Protein AF-A0A948MNP0-F1 (afdb_monomer_lite)

Foldseek 3Di:
DDDDDPPPPPPPVPPDDDDPVRVVVVVLVVLLCVLVVVVVVVVVVVVVQQVPFAQDPDPLLVVLQVVQDPDDGAGETEGCVDPAWAWADAPVTHIYGYPVCVVDSVCNNVRCNVNNVCNVVVVRVVVVVVSSVCSNPVVPPVD

pLDDT: mean 90.22, std 11.65, range [45.31, 97.75]

Secondary structure (DSSP, 8-state):
---------------PPPPHHHHHHHHHHHHHHHHHHHHHHHHHHHHHHHHHSEE---HHHHHHHHHH-SSSPPEEEE-TT-SS-EEESSTT-EEEE-HHHHH-GGGHHHHHHHHHHHHHHTHHHHHHHHHHHHHHSTT-TT-

Structure (mmCIF, N/CA/C/O backbone):
data_AF-A0A948MNP0-F1
#
_entry.id   AF-A0A948MNP0-F1
#
loop_
_atom_site.group_PDB
_atom_site.id
_atom_site.type_symbol
_atom_site.label_atom_id
_atom_site.label_alt_id
_atom_site.label_comp_id
_atom_site.label_asym_id
_atom_site.label_entity_id
_atom_site.label_seq_id
_atom_site.pdbx_PDB_ins_code
_atom_site.Cartn_x
_atom_site.Cartn_y
_atom_site.Cartn_z
_atom_site.occupancy
_atom_site.B_iso_or_equiv
_atom_site.auth_seq_id
_atom_site.auth_comp_id
_atom_site.auth_asym_id
_atom_site.auth_atom_id
_atom_site.pdbx_PDB_model_num
ATOM 1 N N . MET A 1 1 ? 14.302 -31.541 -77.047 1.00 45.31 1 MET A N 1
ATOM 2 C CA . MET A 1 1 ? 14.231 -31.834 -75.597 1.00 45.31 1 MET A CA 1
ATOM 3 C C . MET A 1 1 ? 15.260 -30.973 -74.860 1.00 45.31 1 MET A C 1
ATOM 5 O O . MET A 1 1 ? 16.434 -31.308 -74.869 1.00 45.31 1 MET A O 1
ATOM 9 N N . LYS A 1 2 ? 14.874 -29.812 -74.308 1.00 45.56 2 LYS A N 1
ATOM 10 C CA . LYS A 1 2 ? 15.758 -28.959 -73.484 1.00 45.56 2 LYS A CA 1
ATOM 11 C C . LYS A 1 2 ? 15.188 -28.920 -72.069 1.00 45.56 2 LYS A C 1
ATOM 13 O O . LYS A 1 2 ? 14.186 -28.257 -71.823 1.00 45.56 2 LYS A O 1
ATOM 18 N N . SER A 1 3 ? 15.815 -29.681 -71.176 1.00 52.56 3 SER A N 1
ATOM 19 C CA . SER A 1 3 ? 15.528 -29.692 -69.742 1.00 52.56 3 SER A CA 1
ATOM 20 C C . SER A 1 3 ? 15.837 -28.310 -69.158 1.00 52.56 3 SER A C 1
ATOM 22 O O . SER A 1 3 ? 16.996 -27.897 -69.098 1.00 52.56 3 SER A O 1
ATOM 24 N N . ARG A 1 4 ? 14.799 -27.553 -68.784 1.00 55.62 4 ARG A N 1
ATOM 25 C CA . ARG A 1 4 ? 14.946 -26.324 -67.997 1.00 55.62 4 ARG A CA 1
ATOM 26 C C . ARG A 1 4 ? 14.996 -26.717 -66.525 1.00 55.62 4 ARG A C 1
ATOM 28 O O . ARG A 1 4 ? 13.972 -26.985 -65.910 1.00 55.62 4 ARG A O 1
ATOM 35 N N . SER A 1 5 ? 16.209 -26.744 -65.984 1.00 57.94 5 SER A N 1
ATOM 36 C CA . SER A 1 5 ? 16.475 -26.842 -64.551 1.00 57.94 5 SER A CA 1
ATOM 37 C C . SER A 1 5 ? 15.844 -25.650 -63.820 1.00 57.94 5 SER A C 1
ATOM 39 O O . SER A 1 5 ? 16.327 -24.519 -63.894 1.00 57.94 5 SER A O 1
ATOM 41 N N . THR A 1 6 ? 14.732 -25.888 -63.128 1.00 58.62 6 THR A N 1
ATOM 42 C CA . THR A 1 6 ? 14.149 -24.943 -62.174 1.00 58.62 6 THR A CA 1
ATOM 43 C C . THR A 1 6 ? 14.975 -24.972 -60.894 1.00 58.62 6 THR A C 1
ATOM 45 O O . THR A 1 6 ? 14.763 -25.806 -60.013 1.00 58.62 6 THR A O 1
ATOM 48 N N . ARG A 1 7 ? 15.937 -24.054 -60.784 1.00 58.25 7 ARG A N 1
ATOM 49 C CA . ARG A 1 7 ? 16.698 -23.829 -59.552 1.00 58.25 7 ARG A CA 1
ATOM 50 C C . ARG A 1 7 ? 15.744 -23.261 -58.492 1.00 58.25 7 ARG A C 1
ATOM 52 O O . ARG A 1 7 ? 15.449 -22.067 -58.503 1.00 58.25 7 ARG A O 1
ATOM 59 N N . ARG A 1 8 ? 15.230 -24.110 -57.593 1.00 60.16 8 ARG A N 1
ATOM 60 C CA . ARG A 1 8 ? 14.528 -23.666 -56.376 1.00 60.16 8 ARG A CA 1
ATOM 61 C C . ARG A 1 8 ? 15.482 -22.755 -55.601 1.00 60.16 8 ARG A C 1
ATOM 63 O O . ARG A 1 8 ? 16.482 -23.225 -55.066 1.00 60.16 8 ARG A O 1
ATOM 70 N N . LYS A 1 9 ? 15.194 -21.452 -55.554 1.00 56.78 9 LYS A N 1
ATOM 71 C CA . LYS A 1 9 ? 15.818 -20.554 -54.580 1.00 56.78 9 LYS A CA 1
ATOM 72 C C . LYS A 1 9 ? 15.299 -20.985 -53.212 1.00 56.78 9 LYS A C 1
ATOM 74 O O . LYS A 1 9 ? 14.148 -20.719 -52.882 1.00 56.78 9 LYS A O 1
ATOM 79 N N . ALA A 1 10 ? 16.118 -21.706 -52.455 1.00 61.25 10 ALA A N 1
ATOM 80 C CA . ALA A 1 10 ? 15.884 -21.871 -51.033 1.00 61.25 10 ALA A CA 1
ATOM 81 C C . ALA A 1 10 ? 15.955 -20.470 -50.419 1.00 61.25 10 ALA A C 1
ATOM 83 O O . ALA A 1 10 ? 17.028 -19.873 -50.342 1.00 61.25 10 ALA A O 1
ATOM 84 N N . VAL A 1 11 ? 14.801 -19.906 -50.066 1.00 60.81 11 VAL A N 1
ATOM 85 C CA . VAL A 1 11 ? 14.750 -18.706 -49.235 1.00 60.81 11 VAL A CA 1
ATOM 86 C C . VAL A 1 11 ? 15.155 -19.176 -47.846 1.00 60.81 11 VAL A C 1
ATOM 88 O O . VAL A 1 11 ? 14.323 -19.614 -47.059 1.00 60.81 11 VAL A O 1
ATOM 91 N N . SER A 1 12 ? 16.460 -19.177 -47.580 1.00 59.56 12 SER A N 1
ATOM 92 C CA . SER A 1 12 ? 16.948 -19.236 -46.211 1.00 59.56 12 SER A CA 1
ATOM 93 C C . SER A 1 12 ? 16.533 -17.910 -45.587 1.00 59.56 12 SER A C 1
ATOM 95 O O . SER A 1 12 ? 17.171 -16.882 -45.815 1.00 59.56 12 SER A O 1
ATOM 97 N N . ALA A 1 13 ? 15.381 -17.901 -44.919 1.00 62.69 13 ALA A N 1
ATOM 98 C CA . ALA A 1 13 ? 14.941 -16.769 -44.126 1.00 62.69 13 ALA A CA 1
ATOM 99 C C . ALA A 1 13 ? 15.878 -16.685 -42.917 1.00 62.69 13 ALA A C 1
ATOM 101 O O . ALA A 1 13 ? 15.583 -17.202 -41.843 1.00 62.69 13 ALA A O 1
ATOM 102 N N . ALA A 1 14 ? 17.060 -16.104 -43.123 1.00 64.25 14 ALA A N 1
ATOM 103 C CA . ALA A 1 14 ? 17.945 -15.737 -42.037 1.00 64.25 14 ALA A CA 1
ATOM 104 C C . ALA A 1 14 ? 17.185 -14.710 -41.201 1.00 64.25 14 ALA A C 1
ATOM 106 O O . ALA A 1 14 ? 16.951 -13.593 -41.661 1.00 64.25 14 ALA A O 1
ATOM 107 N N . MET A 1 15 ? 16.728 -15.116 -40.015 1.00 74.75 15 MET A N 1
ATOM 108 C CA . MET A 1 15 ? 16.100 -14.201 -39.075 1.00 74.75 15 MET A CA 1
ATOM 109 C C . MET A 1 15 ? 17.142 -13.123 -38.760 1.00 74.75 15 MET A C 1
ATOM 111 O O . MET A 1 15 ? 18.209 -13.465 -38.238 1.00 74.75 15 MET A O 1
ATOM 115 N N . PRO A 1 16 ? 16.921 -11.859 -39.160 1.00 79.50 16 PRO A N 1
ATOM 116 C CA . PRO A 1 16 ? 17.919 -10.831 -38.943 1.00 79.50 16 PRO A CA 1
ATOM 117 C C . PRO A 1 16 ? 18.096 -10.679 -37.437 1.00 79.50 16 PRO A C 1
ATOM 119 O O . PRO A 1 16 ? 17.121 -10.543 -36.695 1.00 79.50 16 PRO A O 1
ATOM 122 N N . TRP A 1 17 ? 19.345 -10.752 -36.986 1.00 82.19 17 TRP A N 1
ATOM 123 C CA . TRP A 1 17 ? 19.673 -10.511 -35.590 1.00 82.19 17 TRP A CA 1
ATOM 124 C C . TRP A 1 17 ? 19.157 -9.122 -35.191 1.00 82.19 17 TRP A C 1
ATOM 126 O O . TRP A 1 17 ? 19.281 -8.180 -35.984 1.00 82.19 17 TRP A O 1
ATOM 136 N N . PRO A 1 18 ? 18.561 -8.973 -33.996 1.00 87.19 18 PRO A N 1
ATOM 137 C CA . PRO A 1 18 ? 18.077 -7.678 -33.545 1.00 87.19 18 PRO A CA 1
ATOM 138 C C . PRO A 1 18 ? 19.241 -6.687 -33.455 1.00 87.19 18 PRO A C 1
ATOM 140 O O . PRO A 1 18 ? 20.349 -7.036 -33.044 1.00 87.19 18 PRO A O 1
ATOM 143 N N . SER A 1 19 ? 18.985 -5.434 -33.831 1.00 94.25 19 SER A N 1
ATOM 144 C CA . SER A 1 19 ? 19.968 -4.362 -33.669 1.00 94.25 19 SER A CA 1
ATOM 145 C C . SER A 1 19 ? 20.302 -4.158 -32.181 1.00 94.25 19 SER A C 1
ATOM 147 O O . SER A 1 19 ? 19.470 -4.469 -31.323 1.00 94.25 19 SER A O 1
ATOM 149 N N . PRO A 1 20 ? 21.471 -3.585 -31.835 1.00 94.12 20 PRO A N 1
ATOM 150 C CA . PRO A 1 20 ? 21.806 -3.272 -30.443 1.00 94.12 20 PRO A CA 1
ATOM 151 C C . PRO A 1 20 ? 20.734 -2.431 -29.735 1.00 94.12 20 PRO A C 1
ATOM 153 O O . PRO A 1 20 ? 20.417 -2.683 -28.577 1.00 94.12 20 PRO A O 1
ATOM 156 N N . LEU A 1 21 ? 20.112 -1.489 -30.453 1.00 94.00 21 LEU A N 1
ATOM 157 C CA . LEU A 1 21 ? 18.974 -0.718 -29.949 1.00 94.00 21 LEU A CA 1
ATOM 158 C C . LEU A 1 21 ? 17.756 -1.611 -29.672 1.00 94.00 21 LEU A C 1
ATOM 160 O O . LEU A 1 21 ? 17.118 -1.469 -28.635 1.00 94.00 21 LEU A O 1
ATOM 164 N N . GLY A 1 22 ? 17.450 -2.551 -30.571 1.00 95.25 22 GLY A N 1
ATOM 165 C CA . GLY A 1 22 ? 16.370 -3.519 -30.376 1.00 95.25 22 GLY A CA 1
ATOM 166 C C . GLY A 1 22 ? 16.594 -4.410 -29.153 1.00 95.25 22 GLY A C 1
ATOM 167 O O . GLY A 1 22 ? 15.668 -4.620 -28.374 1.00 95.25 22 GLY A O 1
ATOM 168 N N . LEU A 1 23 ? 17.830 -4.870 -28.935 1.00 95.62 23 LEU A N 1
ATOM 169 C CA . LEU A 1 23 ? 18.207 -5.606 -27.724 1.00 95.62 23 LEU A CA 1
ATOM 170 C C . LEU A 1 23 ? 18.070 -4.744 -26.464 1.00 95.62 23 LEU A C 1
ATOM 172 O O . LEU A 1 23 ? 17.509 -5.210 -25.476 1.00 95.62 23 LEU A O 1
ATOM 176 N N . ALA A 1 24 ? 18.525 -3.489 -26.499 1.00 95.50 24 ALA A N 1
ATOM 177 C CA . ALA A 1 24 ? 18.402 -2.571 -25.368 1.00 95.50 24 ALA A CA 1
ATOM 178 C C . ALA A 1 24 ? 16.933 -2.314 -24.994 1.00 95.50 24 ALA A C 1
ATOM 180 O O . ALA A 1 24 ? 16.576 -2.395 -23.820 1.00 95.50 24 ALA A O 1
ATOM 181 N N . VAL A 1 25 ? 16.065 -2.082 -25.985 1.00 96.00 25 VAL A N 1
ATOM 182 C CA . VAL A 1 25 ? 14.617 -1.923 -25.775 1.00 96.00 25 VAL A CA 1
ATOM 183 C C . VAL A 1 25 ? 13.999 -3.203 -25.214 1.00 96.00 25 VAL A C 1
ATOM 185 O O . VAL A 1 25 ? 13.204 -3.128 -24.282 1.00 96.00 25 VAL A O 1
ATOM 188 N N . LEU A 1 26 ? 14.379 -4.378 -25.726 1.00 96.00 26 LEU A N 1
ATOM 189 C CA . LEU A 1 26 ? 13.886 -5.657 -25.213 1.00 96.00 26 LEU A CA 1
ATOM 190 C C . LEU A 1 26 ? 14.261 -5.854 -23.739 1.00 96.00 26 LEU A C 1
ATOM 192 O O . LEU A 1 26 ? 13.399 -6.179 -22.926 1.00 96.00 26 LEU A O 1
ATOM 196 N N . VAL A 1 27 ? 15.527 -5.627 -23.384 1.00 96.50 27 VAL A N 1
ATOM 197 C CA . VAL A 1 27 ? 16.008 -5.723 -21.998 1.00 96.50 27 VAL A CA 1
ATOM 198 C C . VAL A 1 27 ? 15.274 -4.725 -21.104 1.00 96.50 27 VAL A C 1
ATOM 200 O O . VAL A 1 27 ? 14.805 -5.099 -20.028 1.00 96.50 27 VAL A O 1
ATOM 203 N N . TRP A 1 28 ? 15.112 -3.481 -21.563 1.00 96.75 28 TRP A N 1
ATOM 204 C CA . TRP A 1 28 ? 14.371 -2.450 -20.840 1.00 96.75 28 TRP A CA 1
ATOM 205 C C . TRP A 1 28 ? 12.918 -2.868 -20.573 1.00 96.75 28 TRP A C 1
ATOM 207 O O . TRP A 1 28 ? 12.471 -2.793 -19.426 1.00 96.75 28 TRP A O 1
ATOM 217 N N . LEU A 1 29 ? 12.217 -3.380 -21.594 1.00 97.50 29 LEU A N 1
ATOM 218 C CA . LEU A 1 29 ? 10.838 -3.866 -21.489 1.00 97.50 29 LEU A CA 1
ATOM 219 C C . LEU A 1 29 ? 10.714 -5.043 -20.522 1.00 97.50 29 LEU A C 1
ATOM 221 O O . LEU A 1 29 ? 9.795 -5.064 -19.708 1.00 97.50 29 LEU A O 1
ATOM 225 N N . VAL A 1 30 ? 11.628 -6.014 -20.593 1.00 97.31 30 VAL A N 1
ATOM 226 C CA . VAL A 1 30 ? 11.621 -7.179 -19.698 1.00 97.31 30 VAL A CA 1
ATOM 227 C C . VAL A 1 30 ? 11.825 -6.744 -18.249 1.00 97.31 30 VAL A C 1
ATOM 229 O O . VAL A 1 30 ? 11.064 -7.166 -17.379 1.00 97.31 30 VAL A O 1
ATOM 232 N N . GLY A 1 31 ? 12.800 -5.875 -17.978 1.00 95.88 31 GLY A N 1
ATOM 233 C CA . GLY A 1 31 ? 13.032 -5.366 -16.626 1.00 95.88 31 GLY A CA 1
ATOM 234 C C . GLY A 1 31 ? 11.834 -4.582 -16.085 1.00 95.88 31 GLY A C 1
ATOM 235 O O . GLY A 1 31 ? 11.363 -4.866 -14.981 1.00 95.88 31 GLY A O 1
ATOM 236 N N . GLY A 1 32 ? 11.266 -3.682 -16.895 1.00 96.75 32 GLY A N 1
ATOM 237 C CA . GLY A 1 32 ? 10.050 -2.950 -16.539 1.00 96.75 32 GLY A CA 1
ATOM 238 C C . GLY A 1 32 ? 8.873 -3.885 -16.252 1.00 96.75 32 GLY A C 1
ATOM 239 O O . GLY A 1 32 ? 8.221 -3.755 -15.218 1.00 96.75 32 GLY A O 1
ATOM 240 N N . LEU A 1 33 ? 8.658 -4.899 -17.098 1.00 97.56 33 LEU A N 1
ATOM 241 C CA . LEU A 1 33 ? 7.608 -5.903 -16.916 1.00 97.56 33 LEU A CA 1
ATOM 242 C C . LEU A 1 33 ? 7.775 -6.686 -15.609 1.00 97.56 33 LEU A C 1
ATOM 244 O O . LEU A 1 33 ? 6.791 -6.914 -14.908 1.00 97.56 33 LEU A O 1
ATOM 248 N N . VAL A 1 34 ? 8.999 -7.077 -15.251 1.00 96.62 34 VAL A N 1
ATOM 249 C CA . VAL A 1 34 ? 9.270 -7.786 -13.991 1.00 96.62 34 VAL A CA 1
ATOM 250 C C . VAL A 1 34 ? 8.932 -6.904 -12.787 1.00 96.62 34 VAL A C 1
ATOM 252 O O . VAL A 1 34 ? 8.245 -7.357 -11.867 1.00 96.62 34 VAL A O 1
ATOM 255 N N . VAL A 1 35 ? 9.368 -5.642 -12.782 1.00 95.81 35 VAL A N 1
ATOM 256 C CA . VAL A 1 35 ? 9.111 -4.718 -11.664 1.00 95.81 35 VAL A CA 1
ATOM 257 C C . VAL A 1 35 ? 7.619 -4.394 -11.548 1.00 95.81 35 VAL A C 1
ATOM 259 O O . VAL A 1 35 ? 7.048 -4.517 -10.460 1.00 95.81 35 VAL A O 1
ATOM 262 N N . SER A 1 36 ? 6.960 -4.051 -12.657 1.00 96.44 36 SER A N 1
ATOM 263 C CA . SER A 1 36 ? 5.517 -3.797 -12.690 1.00 96.44 36 SER A CA 1
ATOM 264 C C . SER A 1 36 ? 4.709 -5.039 -12.312 1.00 96.44 36 SER A C 1
ATOM 266 O O . SER A 1 36 ? 3.764 -4.939 -11.534 1.00 96.44 36 SER A O 1
ATOM 268 N N . GLY A 1 37 ? 5.109 -6.223 -12.782 1.00 97.69 37 GLY A N 1
ATOM 269 C CA . GLY A 1 37 ? 4.477 -7.491 -12.423 1.00 97.69 37 GLY A CA 1
ATOM 270 C C . GLY A 1 37 ? 4.526 -7.754 -10.918 1.00 97.69 37 GLY A C 1
ATOM 271 O O . GLY A 1 37 ? 3.511 -8.103 -10.319 1.00 97.69 37 GLY A O 1
ATOM 272 N N . ARG A 1 38 ? 5.668 -7.497 -10.266 1.00 96.62 38 ARG A N 1
ATOM 273 C CA . ARG A 1 38 ? 5.787 -7.597 -8.799 1.00 96.62 38 ARG A CA 1
ATOM 274 C C . ARG A 1 38 ? 4.863 -6.624 -8.067 1.00 96.62 38 ARG A C 1
ATOM 276 O O . ARG A 1 38 ? 4.282 -7.006 -7.053 1.00 96.62 38 ARG A O 1
ATOM 283 N N . LEU A 1 39 ? 4.721 -5.392 -8.562 1.00 96.31 39 LEU A N 1
ATOM 284 C CA . LEU A 1 39 ? 3.792 -4.411 -7.992 1.00 96.31 39 LEU A CA 1
ATOM 285 C C . LEU A 1 39 ? 2.341 -4.899 -8.099 1.00 96.31 39 LEU A C 1
ATOM 287 O O . LEU A 1 39 ? 1.626 -4.899 -7.098 1.00 96.31 39 LEU A O 1
ATOM 291 N N . VAL A 1 40 ? 1.930 -5.368 -9.280 1.00 97.62 40 VAL A N 1
ATOM 292 C CA . VAL A 1 40 ? 0.581 -5.904 -9.515 1.00 97.62 40 VAL A CA 1
ATOM 293 C C . VAL A 1 40 ? 0.298 -7.090 -8.596 1.00 97.62 40 VAL A C 1
ATOM 295 O O . VAL A 1 40 ? -0.723 -7.096 -7.914 1.00 97.62 40 VAL A O 1
ATOM 298 N N . LEU A 1 41 ? 1.220 -8.051 -8.492 1.00 97.75 41 LEU A N 1
ATOM 299 C CA . LEU A 1 41 ? 1.077 -9.195 -7.584 1.00 97.75 41 LEU A CA 1
ATOM 300 C C . LEU A 1 41 ? 0.961 -8.765 -6.115 1.00 97.75 41 LEU A C 1
ATOM 302 O O . LEU A 1 41 ? 0.183 -9.355 -5.365 1.00 97.75 41 LEU A O 1
ATOM 306 N N . GLY A 1 42 ? 1.698 -7.730 -5.702 1.00 95.69 42 GLY A N 1
ATOM 307 C CA . GLY A 1 42 ? 1.587 -7.147 -4.365 1.00 95.69 42 GLY A CA 1
ATOM 308 C C . GLY A 1 42 ? 0.200 -6.560 -4.102 1.00 95.69 42 GLY A C 1
ATOM 309 O O . GLY A 1 42 ? -0.414 -6.870 -3.084 1.00 95.69 42 GLY A O 1
ATOM 310 N N . ILE A 1 43 ? -0.334 -5.786 -5.051 1.00 95.94 43 ILE A N 1
ATOM 311 C CA . ILE A 1 43 ? -1.681 -5.205 -4.956 1.00 95.94 43 ILE A CA 1
ATOM 312 C C . ILE A 1 43 ? -2.749 -6.305 -4.931 1.00 95.94 43 ILE A C 1
ATOM 314 O O . ILE A 1 43 ? -3.612 -6.287 -4.060 1.00 95.94 43 ILE A O 1
ATOM 318 N N . MET A 1 44 ? -2.661 -7.304 -5.814 1.00 96.94 44 MET A N 1
ATOM 319 C CA . MET A 1 44 ? -3.580 -8.452 -5.820 1.00 96.94 44 MET A CA 1
ATOM 320 C C . MET A 1 44 ? -3.515 -9.244 -4.511 1.00 96.94 44 MET A C 1
ATOM 322 O O . MET A 1 44 ? -4.524 -9.753 -4.032 1.00 96.94 44 MET A O 1
ATOM 326 N N . THR A 1 45 ? -2.330 -9.346 -3.908 1.00 95.44 45 THR A N 1
ATOM 327 C CA . THR A 1 45 ? -2.155 -10.013 -2.614 1.00 95.44 45 THR A CA 1
ATOM 328 C C . THR A 1 45 ? -2.832 -9.233 -1.491 1.00 95.44 45 THR A C 1
ATOM 330 O O . THR A 1 45 ? -3.533 -9.845 -0.687 1.00 95.44 45 THR A O 1
ATOM 333 N N . LEU A 1 46 ? -2.678 -7.904 -1.458 1.00 94.88 46 LEU A N 1
ATOM 334 C CA . LEU A 1 46 ? -3.366 -7.038 -0.495 1.00 94.88 46 LEU A CA 1
ATOM 335 C C . LEU A 1 46 ? -4.885 -7.096 -0.668 1.00 94.88 46 LEU A C 1
ATOM 337 O O . LEU A 1 46 ? -5.609 -7.226 0.320 1.00 94.88 46 LEU A O 1
ATOM 341 N N . ASP A 1 47 ? -5.369 -7.064 -1.908 1.00 95.06 47 ASP A N 1
ATOM 342 C CA . ASP A 1 47 ? -6.793 -7.182 -2.214 1.00 95.06 47 ASP A CA 1
ATOM 343 C C . ASP A 1 47 ? -7.358 -8.537 -1.765 1.00 95.06 47 ASP A C 1
ATOM 345 O O . ASP A 1 47 ? -8.373 -8.605 -1.066 1.00 95.06 47 ASP A O 1
ATOM 349 N N . ARG A 1 48 ? -6.633 -9.627 -2.039 1.00 95.44 48 ARG A N 1
ATOM 350 C CA . ARG A 1 48 ? -6.979 -10.962 -1.540 1.00 95.44 48 ARG A CA 1
ATOM 351 C C . ARG A 1 48 ? -7.013 -11.015 -0.013 1.00 95.44 48 ARG A C 1
ATOM 353 O O . ARG A 1 48 ? -7.965 -11.524 0.561 1.00 95.44 48 ARG A O 1
ATOM 360 N N . TRP A 1 49 ? -6.005 -10.481 0.674 1.00 94.94 49 TRP A N 1
ATOM 361 C CA . TRP A 1 49 ? -5.985 -10.476 2.143 1.00 94.94 49 TRP A CA 1
ATOM 362 C C . TRP A 1 49 ? -7.092 -9.614 2.747 1.00 94.94 49 TRP A C 1
ATOM 364 O O . TRP A 1 49 ? -7.577 -9.913 3.835 1.00 94.94 49 TRP A O 1
ATOM 374 N N . THR A 1 50 ? -7.503 -8.565 2.038 1.00 94.56 50 THR A N 1
ATOM 375 C CA . THR A 1 50 ? -8.610 -7.693 2.437 1.00 94.56 50 THR A CA 1
ATOM 376 C C . THR A 1 50 ? -9.963 -8.363 2.219 1.00 94.56 50 THR A C 1
ATOM 378 O O . THR A 1 50 ? -10.867 -8.202 3.037 1.00 94.56 50 THR A O 1
ATOM 381 N N . SER A 1 51 ? -10.128 -9.098 1.118 1.00 93.50 51 SER A N 1
ATOM 382 C CA . SER A 1 51 ? -11.372 -9.805 0.800 1.00 93.50 51 SER A CA 1
ATOM 383 C C . SER A 1 51 ? -11.570 -11.060 1.652 1.00 93.50 51 SER A C 1
ATOM 385 O O . SER A 1 51 ? -12.686 -11.295 2.103 1.00 93.50 51 SER A O 1
ATOM 387 N N . GLU A 1 52 ? -10.502 -11.809 1.936 1.00 94.19 52 GLU A N 1
ATOM 388 C CA . GLU A 1 52 ? -10.519 -12.975 2.834 1.00 94.19 52 GLU A CA 1
ATOM 389 C C . GLU A 1 52 ? -10.516 -12.594 4.326 1.00 94.19 52 GLU A C 1
ATOM 391 O O . GLU A 1 52 ? -10.837 -13.417 5.188 1.00 94.19 52 GLU A O 1
ATOM 396 N N . GLY A 1 53 ? -10.117 -11.363 4.650 1.00 92.00 53 GLY A N 1
ATOM 397 C CA . GLY A 1 53 ? -10.035 -10.883 6.022 1.00 92.00 53 GLY A CA 1
ATOM 398 C C . GLY A 1 53 ? -11.406 -10.646 6.663 1.00 92.00 53 GLY A C 1
ATOM 399 O O . GLY A 1 53 ? -12.415 -10.409 5.997 1.00 92.00 53 GLY A O 1
ATOM 400 N N . GLN A 1 54 ? -11.440 -10.683 7.993 1.00 93.69 54 GLN A N 1
ATOM 401 C CA . GLN A 1 54 ? -12.670 -10.543 8.772 1.00 93.69 54 GLN A CA 1
ATOM 402 C C . GLN A 1 54 ? -12.929 -9.082 9.127 1.00 93.69 54 GLN A C 1
ATOM 404 O O . GLN A 1 54 ? -12.015 -8.361 9.515 1.00 93.69 54 GLN A O 1
ATOM 409 N N . ALA A 1 55 ? -14.175 -8.621 9.029 1.00 94.38 55 ALA A N 1
ATOM 410 C CA . ALA A 1 55 ? -14.513 -7.274 9.477 1.00 94.38 55 ALA A CA 1
ATOM 411 C C . ALA A 1 55 ? -14.221 -7.123 10.980 1.00 94.38 55 ALA A C 1
ATOM 413 O O . ALA A 1 55 ? -14.585 -7.983 11.784 1.00 94.38 55 ALA A O 1
ATOM 414 N N . VAL A 1 56 ? -13.579 -6.022 11.374 1.00 94.31 56 VAL A N 1
ATOM 415 C CA . VAL A 1 56 ? -13.236 -5.792 12.784 1.00 94.31 56 VAL A CA 1
ATOM 416 C C . VAL A 1 56 ? -14.491 -5.402 13.560 1.00 94.31 56 VAL A C 1
ATOM 418 O O . VAL A 1 56 ? -15.048 -4.317 13.391 1.00 94.31 56 VAL A O 1
ATOM 421 N N . THR A 1 57 ? -14.942 -6.299 14.437 1.00 92.62 57 THR A N 1
ATOM 422 C CA . THR A 1 57 ? -16.148 -6.120 15.259 1.00 92.62 57 THR A CA 1
ATOM 423 C C . THR A 1 57 ? -15.854 -5.655 16.684 1.00 92.62 57 THR A C 1
ATOM 425 O O . THR A 1 57 ? -16.784 -5.375 17.436 1.00 92.62 57 THR A O 1
ATOM 428 N N . CYS A 1 58 ? -14.586 -5.529 17.081 1.00 93.75 58 CYS A N 1
ATOM 429 C CA . CYS A 1 58 ? -14.239 -5.081 18.426 1.00 93.75 58 CYS A CA 1
ATOM 430 C C . CYS A 1 58 ? -14.793 -3.659 18.693 1.00 93.75 58 CYS A C 1
ATOM 432 O O . CYS A 1 58 ? -14.486 -2.736 17.929 1.00 93.75 58 CYS A O 1
ATOM 434 N N . PRO A 1 59 ? -15.594 -3.443 19.759 1.00 94.38 59 PRO A N 1
ATOM 435 C CA . PRO A 1 59 ? -16.187 -2.137 20.052 1.00 94.38 59 PRO A CA 1
ATOM 436 C C . PRO A 1 59 ? -15.161 -1.022 20.252 1.00 94.38 59 PRO A C 1
ATOM 438 O O . PRO A 1 59 ? -15.381 0.081 19.768 1.00 94.38 59 PRO A O 1
ATOM 441 N N . ALA A 1 60 ? -14.031 -1.311 20.904 1.00 95.44 60 ALA A N 1
ATOM 442 C CA . ALA A 1 60 ? -12.980 -0.325 21.154 1.00 95.44 60 ALA A CA 1
ATOM 443 C C . ALA A 1 60 ? -12.386 0.232 19.849 1.00 95.44 60 ALA A C 1
ATOM 445 O O . ALA A 1 60 ? -12.265 1.444 19.697 1.00 95.44 60 ALA A O 1
ATOM 446 N N . TRP A 1 61 ? -12.101 -0.645 18.881 1.00 96.19 61 TRP A N 1
ATOM 447 C CA . TRP A 1 61 ? -11.578 -0.266 17.566 1.00 96.19 61 TRP A CA 1
ATOM 448 C C . TRP A 1 61 ? -12.594 0.520 16.741 1.00 96.19 61 TRP A C 1
ATOM 450 O O . TRP A 1 61 ? -12.248 1.527 16.130 1.00 96.19 61 TRP A O 1
ATOM 460 N N . ARG A 1 62 ? -13.866 0.107 16.759 1.00 95.19 62 ARG A N 1
ATOM 461 C CA . ARG A 1 62 ? -14.937 0.850 16.078 1.00 95.19 62 ARG A CA 1
ATOM 462 C C . ARG A 1 62 ? -15.152 2.226 16.706 1.00 95.19 62 ARG A C 1
ATOM 464 O O . ARG A 1 62 ? -15.207 3.210 15.986 1.00 95.19 62 ARG A O 1
ATOM 471 N N . ALA A 1 63 ? -15.191 2.316 18.033 1.00 95.12 63 ALA A N 1
ATOM 472 C CA . ALA A 1 63 ? -15.327 3.589 18.733 1.00 95.12 63 ALA A CA 1
ATOM 473 C C . ALA A 1 63 ? -14.134 4.524 18.476 1.00 95.12 63 ALA A C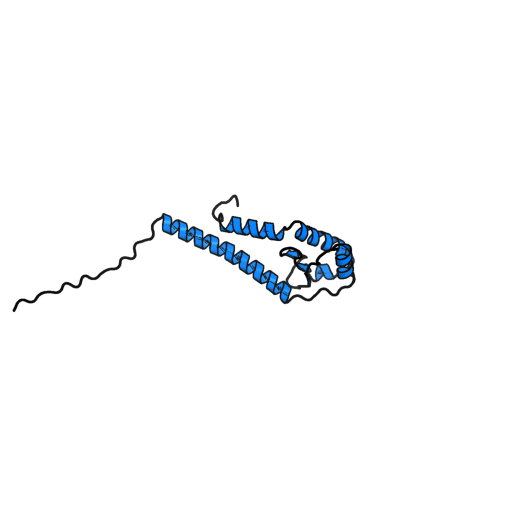 1
ATOM 475 O O . ALA A 1 63 ? -14.328 5.722 18.291 1.00 95.12 63 ALA A O 1
ATOM 476 N N . ALA A 1 64 ? -12.909 3.992 18.436 1.00 96.00 64 ALA A N 1
ATOM 477 C CA . ALA A 1 64 ? -11.723 4.768 18.087 1.00 96.00 64 ALA A CA 1
ATOM 478 C C . ALA A 1 64 ? -11.784 5.279 16.637 1.00 96.00 64 ALA A C 1
ATOM 480 O O . ALA A 1 64 ? -11.540 6.461 16.399 1.00 96.00 64 ALA A O 1
ATOM 481 N N . LEU A 1 65 ? -12.188 4.433 15.681 1.00 95.44 65 LEU A N 1
ATOM 482 C CA . LEU A 1 65 ? -12.389 4.852 14.292 1.00 95.44 65 LEU A CA 1
ATOM 483 C C . LEU A 1 65 ? -13.440 5.965 14.185 1.00 95.44 65 LEU A C 1
ATOM 485 O O . LEU A 1 65 ? -13.226 6.934 13.464 1.00 95.44 65 LEU A O 1
ATOM 489 N N . ASP A 1 66 ? -14.537 5.852 14.931 1.00 94.12 66 ASP A N 1
ATOM 490 C CA . ASP A 1 66 ? -15.626 6.831 14.944 1.00 94.12 66 ASP A CA 1
ATOM 491 C C . ASP A 1 66 ? -15.191 8.185 15.519 1.00 94.12 66 ASP A C 1
ATOM 493 O O . ASP A 1 66 ? -15.631 9.225 15.032 1.00 94.12 66 ASP A O 1
ATOM 497 N N . ARG A 1 67 ? -14.303 8.189 16.523 1.00 94.44 67 ARG A N 1
ATOM 498 C CA . ARG A 1 67 ? -13.720 9.423 17.077 1.00 94.44 67 ARG A CA 1
ATOM 499 C C . ARG A 1 67 ? -12.743 10.089 16.112 1.00 94.44 67 ARG A C 1
ATOM 501 O O . ARG A 1 67 ? -12.734 11.311 15.999 1.00 94.44 67 ARG A O 1
ATOM 508 N N . LEU A 1 68 ? -11.911 9.296 15.438 1.00 94.69 68 LEU A N 1
ATOM 509 C CA . LEU A 1 68 ? -10.825 9.798 14.593 1.00 94.69 68 LEU A CA 1
ATOM 510 C C . LEU A 1 68 ? -11.272 10.140 13.163 1.00 94.69 68 LEU A C 1
ATOM 512 O O . LEU A 1 68 ? -10.645 10.968 12.502 1.00 94.69 68 LEU A O 1
ATOM 516 N N . CYS A 1 69 ? -12.336 9.507 12.663 1.00 91.31 69 CYS A N 1
ATOM 517 C CA . CYS A 1 69 ? -12.810 9.659 11.292 1.00 91.31 69 CYS A CA 1
ATOM 518 C C . CYS A 1 69 ? -14.241 10.211 11.253 1.00 91.31 69 CYS A C 1
ATOM 520 O O . CYS A 1 69 ? -15.218 9.487 11.439 1.00 91.31 69 CYS A O 1
ATOM 522 N N . THR A 1 70 ? -14.367 11.499 10.933 1.00 81.31 70 THR A N 1
ATOM 523 C CA . THR A 1 70 ? -15.658 12.199 10.798 1.00 81.31 70 THR A CA 1
ATOM 524 C C . THR A 1 70 ? -16.254 12.137 9.385 1.00 81.31 70 THR A C 1
ATOM 526 O O . THR A 1 70 ? -17.373 12.593 9.165 1.00 81.31 70 THR A O 1
ATOM 529 N N . GLY A 1 71 ? -15.515 11.586 8.414 1.00 84.62 71 GLY A N 1
ATOM 530 C CA . GLY A 1 71 ? -15.896 11.517 7.000 1.00 84.62 71 GLY A CA 1
ATOM 531 C C . GLY A 1 71 ? -16.213 10.100 6.512 1.00 84.62 71 GLY A C 1
ATOM 532 O O . GLY A 1 71 ? -16.726 9.256 7.246 1.00 84.62 71 GLY A O 1
ATOM 533 N N . ARG A 1 72 ? -15.896 9.823 5.238 1.00 88.00 72 ARG A N 1
ATOM 534 C CA . ARG A 1 72 ? -16.000 8.465 4.681 1.00 88.00 72 ARG A CA 1
ATOM 535 C C . ARG A 1 72 ? -15.010 7.546 5.393 1.00 88.00 72 ARG A C 1
ATOM 537 O O . ARG A 1 72 ? -13.805 7.781 5.339 1.00 88.00 72 ARG A O 1
ATOM 544 N N . ARG A 1 73 ? -15.532 6.500 6.028 1.00 91.69 73 ARG A N 1
ATOM 545 C CA . ARG A 1 73 ? -14.740 5.572 6.837 1.00 91.69 73 ARG A CA 1
ATOM 546 C C . ARG A 1 73 ? -13.943 4.611 5.948 1.00 91.69 73 ARG A C 1
ATOM 548 O O . ARG A 1 73 ? -14.534 4.057 5.016 1.00 91.69 73 ARG A O 1
ATOM 555 N N . PRO A 1 74 ? -12.647 4.378 6.226 1.00 94.81 74 PRO A N 1
ATOM 556 C CA . PRO A 1 74 ? -11.925 3.272 5.613 1.00 94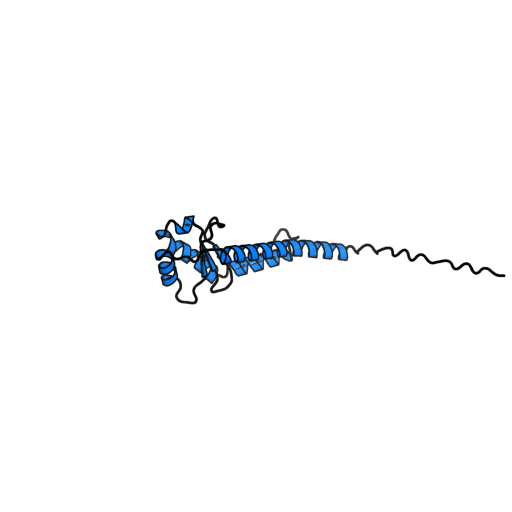.81 74 PRO A CA 1
ATOM 557 C C . PRO A 1 74 ? -12.571 1.939 5.976 1.00 94.81 74 PRO A C 1
ATOM 559 O O . PRO A 1 74 ? -13.169 1.780 7.046 1.00 94.81 74 PRO A O 1
ATOM 562 N N . ARG A 1 75 ? -12.384 0.944 5.111 1.00 95.50 75 ARG A N 1
ATOM 563 C CA . ARG A 1 75 ? -12.704 -0.441 5.459 1.00 95.50 75 ARG A CA 1
ATOM 564 C C . ARG A 1 75 ? -11.696 -0.925 6.505 1.00 95.50 75 ARG A C 1
ATOM 566 O O . ARG A 1 75 ? -10.498 -0.827 6.273 1.00 95.50 75 ARG A O 1
ATOM 573 N N . MET A 1 76 ? -12.167 -1.459 7.629 1.00 96.19 76 MET A N 1
ATOM 574 C CA . MET A 1 76 ? -11.305 -1.977 8.699 1.00 96.19 76 MET A CA 1
ATOM 575 C C . MET A 1 76 ? -11.415 -3.503 8.772 1.00 96.19 76 MET A C 1
ATOM 577 O O . MET A 1 76 ? -12.487 -4.043 9.064 1.00 96.19 76 MET A O 1
ATOM 581 N N . VAL A 1 77 ? -10.316 -4.195 8.470 1.00 96.81 77 VAL A N 1
ATOM 582 C CA . VAL A 1 77 ? -10.285 -5.652 8.277 1.00 96.81 77 VAL A CA 1
ATOM 583 C C . VAL A 1 77 ? -9.175 -6.285 9.113 1.00 96.81 77 VAL A C 1
ATOM 585 O O . VAL A 1 77 ? -8.052 -5.806 9.124 1.00 96.81 77 VAL A O 1
ATOM 588 N N . ALA A 1 78 ? -9.472 -7.387 9.788 1.00 95.19 78 ALA A N 1
ATOM 589 C CA . ALA A 1 78 ? -8.505 -8.232 10.468 1.00 95.19 78 ALA A CA 1
ATOM 590 C C . ALA A 1 78 ? -7.967 -9.297 9.507 1.00 95.19 78 ALA A C 1
ATOM 592 O O . ALA A 1 78 ? -8.750 -10.014 8.876 1.00 95.19 78 ALA A O 1
ATOM 593 N N . SER A 1 79 ? -6.648 -9.455 9.428 1.00 94.38 79 SER A N 1
ATOM 594 C CA . SER A 1 79 ? -6.024 -10.535 8.661 1.00 94.38 79 SER A CA 1
ATOM 595 C C . SER A 1 79 ? -4.839 -11.132 9.408 1.00 94.38 79 SER A C 1
ATOM 597 O O . SER A 1 79 ? -3.877 -10.441 9.726 1.00 94.38 79 SER A O 1
ATOM 599 N N . ALA A 1 80 ? -4.873 -12.449 9.627 1.00 91.06 80 ALA A N 1
ATOM 600 C CA . ALA A 1 80 ? -3.783 -13.196 10.263 1.00 91.06 80 ALA A CA 1
ATOM 601 C C . ALA A 1 80 ? -2.540 -13.360 9.368 1.00 91.06 80 ALA A C 1
ATOM 603 O O . ALA A 1 80 ? -1.534 -13.906 9.807 1.00 91.06 80 ALA A O 1
ATOM 604 N N . ARG A 1 81 ? -2.605 -12.915 8.106 1.00 89.81 81 ARG A N 1
ATOM 605 C CA . ARG A 1 81 ? -1.482 -12.987 7.159 1.00 89.81 81 ARG A CA 1
ATOM 606 C C . ARG A 1 81 ? -0.515 -11.801 7.278 1.00 89.81 81 ARG A C 1
ATOM 608 O O . ARG A 1 81 ? 0.492 -11.780 6.576 1.00 89.81 81 ARG A O 1
ATOM 615 N N . LEU A 1 82 ? -0.823 -10.827 8.137 1.00 86.69 82 LEU A N 1
ATOM 616 C CA . LEU A 1 82 ? -0.004 -9.646 8.399 1.00 86.69 82 LEU A CA 1
ATOM 617 C C . LEU A 1 82 ? 0.758 -9.773 9.717 1.00 86.69 82 LEU A C 1
ATOM 619 O O . LEU A 1 82 ? 0.279 -10.381 10.669 1.00 86.69 82 LEU A O 1
ATOM 623 N N . THR A 1 83 ? 1.928 -9.143 9.768 1.00 86.31 83 THR A N 1
ATOM 624 C CA . THR A 1 83 ? 2.779 -9.043 10.964 1.00 86.31 83 THR A CA 1
ATOM 625 C C . THR A 1 83 ? 2.667 -7.687 11.668 1.00 86.31 83 THR A C 1
ATOM 627 O O . THR A 1 83 ? 3.398 -7.438 12.619 1.00 86.31 83 THR A O 1
ATOM 630 N N . GLY A 1 84 ? 1.800 -6.797 11.182 1.00 90.62 84 GLY A N 1
ATOM 631 C CA . GLY A 1 84 ? 1.575 -5.462 11.731 1.00 90.62 84 GLY A CA 1
ATOM 632 C C . GLY A 1 84 ? 0.404 -4.751 11.042 1.00 90.62 84 GLY A C 1
ATOM 633 O O . GLY A 1 84 ? -0.075 -5.238 10.007 1.00 90.62 84 GLY A O 1
ATOM 634 N N . PRO A 1 85 ? -0.050 -3.610 11.591 1.00 93.25 85 PRO A N 1
ATOM 635 C CA . PRO A 1 85 ? -1.088 -2.797 10.978 1.00 93.25 85 PRO A CA 1
ATOM 636 C C . PRO A 1 85 ? -0.581 -2.200 9.661 1.00 93.25 85 PRO A C 1
ATOM 638 O O . PRO A 1 85 ? 0.607 -1.920 9.499 1.00 93.25 85 PRO A O 1
ATOM 641 N N . LEU A 1 86 ? -1.483 -2.075 8.689 1.00 95.00 86 LEU A N 1
ATOM 642 C CA . LEU A 1 86 ? -1.160 -1.537 7.373 1.00 95.00 86 LEU A CA 1
ATOM 643 C C . LEU A 1 86 ? -2.378 -0.874 6.744 1.00 95.00 86 LEU A C 1
ATOM 645 O O . LEU A 1 86 ? -3.456 -1.463 6.661 1.00 95.00 86 LEU A O 1
ATOM 649 N N . SER A 1 87 ? -2.177 0.314 6.195 1.00 95.81 87 SER A N 1
ATOM 650 C CA . SER A 1 87 ? -3.161 1.029 5.393 1.00 95.81 87 SER A CA 1
ATOM 651 C C . SER A 1 87 ? -2.798 1.045 3.909 1.00 95.81 87 SER A C 1
ATOM 653 O O . SER A 1 87 ? -1.639 1.204 3.521 1.00 95.81 87 SER A O 1
ATOM 655 N N . TRP A 1 88 ? -3.796 0.860 3.043 1.00 96.56 88 TRP A N 1
ATOM 656 C CA . TRP A 1 88 ? -3.590 0.873 1.594 1.00 96.56 88 TRP A CA 1
ATOM 657 C C . TRP A 1 88 ? -4.818 1.343 0.809 1.00 96.56 88 TRP A C 1
ATOM 659 O O . TRP A 1 88 ? -5.944 1.387 1.312 1.00 96.56 88 TRP A O 1
ATOM 669 N N . GLY A 1 89 ? -4.577 1.678 -0.459 1.00 94.38 89 GLY A N 1
ATOM 670 C CA . GLY A 1 89 ? -5.578 2.195 -1.386 1.00 94.38 89 GLY A CA 1
ATOM 671 C C . GLY A 1 89 ? -5.709 3.719 -1.348 1.00 94.38 89 GLY A C 1
ATOM 672 O O . GLY A 1 89 ? -4.951 4.426 -0.686 1.00 94.38 89 GLY A O 1
ATOM 673 N N . VAL A 1 90 ? -6.684 4.226 -2.101 1.00 91.75 90 VAL A N 1
ATOM 674 C CA . VAL A 1 90 ? -7.043 5.652 -2.147 1.00 91.75 90 VAL A CA 1
ATOM 675 C C . VAL A 1 90 ? -8.250 5.927 -1.257 1.00 91.75 90 VAL A C 1
ATOM 677 O O . VAL A 1 90 ? -9.050 5.023 -1.021 1.00 91.75 90 VAL A O 1
ATOM 680 N N . LEU A 1 91 ? -8.392 7.168 -0.776 1.00 89.00 91 LEU A N 1
ATOM 681 C CA . LEU A 1 91 ? -9.460 7.568 0.149 1.00 89.00 91 LEU A CA 1
ATOM 682 C C . LEU A 1 91 ? -10.849 7.065 -0.311 1.00 89.00 91 LEU A C 1
ATOM 684 O O . LEU A 1 91 ? -11.234 7.298 -1.459 1.00 89.00 91 LEU A O 1
ATOM 688 N N . PRO A 1 92 ? -11.623 6.404 0.572 1.00 90.44 92 PRO A N 1
ATOM 689 C CA . PRO A 1 92 ? -11.394 6.274 2.015 1.00 90.44 92 PRO A CA 1
ATOM 690 C C . PRO A 1 92 ? -10.381 5.192 2.422 1.00 90.44 92 PRO A C 1
ATOM 692 O O . PRO A 1 92 ? -9.965 5.193 3.570 1.00 90.44 92 PRO A O 1
ATOM 695 N N . GLY A 1 93 ? -9.939 4.330 1.506 1.00 94.75 93 GLY A N 1
ATOM 696 C CA . GLY A 1 93 ? -8.893 3.331 1.734 1.00 94.75 93 GLY A CA 1
ATOM 697 C C . GLY A 1 93 ? -9.324 2.135 2.583 1.00 94.75 93 GLY A C 1
ATOM 698 O O . GLY A 1 93 ? -10.496 1.957 2.927 1.00 94.75 93 GLY A O 1
ATOM 699 N N . THR A 1 94 ? -8.344 1.297 2.912 1.00 97.00 94 THR A N 1
ATOM 700 C CA . THR A 1 94 ? -8.498 0.129 3.783 1.00 97.00 94 THR A CA 1
ATOM 701 C C . THR A 1 94 ? -7.414 0.145 4.851 1.00 97.00 94 THR A C 1
ATOM 703 O O . THR A 1 94 ? -6.248 0.358 4.536 1.00 97.00 94 THR A O 1
ATOM 706 N N . VAL A 1 95 ? -7.797 -0.124 6.098 1.00 97.06 95 VAL A N 1
ATOM 707 C CA . VAL A 1 95 ? -6.893 -0.412 7.214 1.00 97.06 95 VAL A CA 1
ATOM 708 C C . VAL A 1 95 ? -6.985 -1.904 7.512 1.00 97.06 95 VAL A C 1
ATOM 710 O O . VAL A 1 95 ? -8.049 -2.402 7.893 1.00 97.06 95 VAL A O 1
ATOM 713 N N . LEU A 1 96 ? -5.882 -2.622 7.326 1.00 96.62 96 LEU A N 1
ATOM 714 C CA . LEU A 1 96 ? -5.740 -3.985 7.803 1.00 96.62 96 LEU A CA 1
ATOM 715 C C . LEU A 1 96 ? -5.047 -4.003 9.157 1.00 96.62 96 LEU A C 1
ATOM 717 O O . LEU A 1 96 ? -4.064 -3.301 9.380 1.00 96.62 96 LEU A O 1
ATOM 721 N N . LEU A 1 97 ? -5.559 -4.850 10.036 1.00 96.38 97 LEU A N 1
ATOM 722 C CA . LEU A 1 97 ? -5.034 -5.070 11.370 1.00 96.38 97 LEU A CA 1
ATOM 723 C C . LEU A 1 97 ? -4.617 -6.528 11.508 1.00 96.38 97 LEU A C 1
ATOM 725 O O . LEU A 1 97 ? -5.337 -7.445 11.099 1.00 96.38 97 LEU A O 1
ATOM 729 N N . ASP A 1 98 ? -3.451 -6.739 12.098 1.00 94.50 98 ASP A N 1
ATOM 730 C CA . ASP A 1 98 ? -2.992 -8.059 12.487 1.00 94.50 98 ASP A CA 1
ATOM 731 C C . ASP A 1 98 ? -3.610 -8.479 13.842 1.00 94.50 98 ASP A C 1
ATOM 733 O O . ASP A 1 98 ? -4.071 -7.634 14.623 1.00 94.50 98 ASP A O 1
ATOM 737 N N . PRO A 1 99 ? -3.632 -9.785 14.159 1.00 92.06 99 PRO A N 1
ATOM 738 C CA . PRO A 1 99 ? -4.190 -10.275 15.416 1.00 92.06 99 PRO A CA 1
ATOM 739 C C . PRO A 1 99 ? -3.487 -9.743 16.671 1.00 92.06 99 PRO A C 1
ATOM 741 O O . PRO A 1 99 ? -4.145 -9.599 17.702 1.00 92.06 99 PRO A O 1
ATOM 744 N N . ALA A 1 100 ? -2.183 -9.447 16.610 1.00 91.19 100 ALA A N 1
ATOM 745 C CA . ALA A 1 100 ? -1.444 -8.959 17.770 1.00 91.19 100 ALA A CA 1
ATOM 746 C C . ALA A 1 100 ? -1.864 -7.526 18.112 1.00 91.19 100 ALA A C 1
ATOM 748 O O . ALA A 1 100 ? -2.169 -7.255 19.273 1.00 91.19 100 ALA A O 1
ATOM 749 N N . SER A 1 101 ? -2.017 -6.650 17.115 1.00 91.50 101 SER A N 1
ATOM 750 C CA . SER A 1 101 ? -2.591 -5.313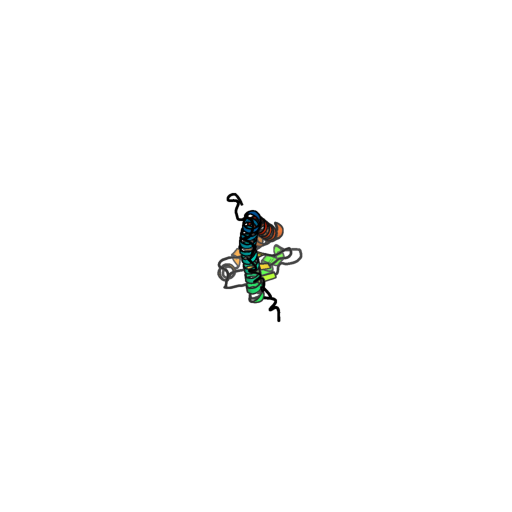 17.327 1.00 91.50 101 SER A CA 1
ATOM 751 C C . SER A 1 101 ? -3.992 -5.397 17.936 1.00 91.50 101 SER A C 1
ATOM 753 O O . SER A 1 101 ? -4.291 -4.735 18.928 1.00 91.50 101 SER A O 1
ATOM 755 N N . LEU A 1 102 ? -4.852 -6.270 17.400 1.00 92.00 102 LEU A N 1
ATOM 756 C CA . LEU A 1 102 ? -6.222 -6.434 17.900 1.00 92.00 102 LEU A CA 1
ATOM 757 C C . LEU A 1 102 ? -6.301 -6.953 19.345 1.00 92.00 102 LEU A C 1
ATOM 759 O O . LEU A 1 102 ? -7.315 -6.716 20.007 1.00 92.00 102 LEU A O 1
ATOM 763 N N . SER A 1 103 ? -5.259 -7.634 19.830 1.00 92.31 103 SER A N 1
ATOM 764 C CA . SER A 1 103 ? -5.208 -8.207 21.180 1.00 92.31 103 SER A CA 1
ATOM 765 C C . SER A 1 103 ? -5.069 -7.169 22.302 1.00 92.31 103 SER A C 1
ATOM 767 O O . SER A 1 103 ? -5.479 -7.459 23.426 1.00 92.31 103 SER A O 1
ATOM 769 N N . ASP A 1 104 ? -4.587 -5.951 22.009 1.00 93.06 104 ASP A N 1
ATOM 770 C CA . ASP A 1 104 ? -4.555 -4.838 22.969 1.00 93.06 104 ASP A CA 1
ATOM 771 C C . ASP A 1 104 ? -5.427 -3.654 22.506 1.00 93.06 104 ASP A C 1
ATOM 773 O O . ASP A 1 104 ? -4.935 -2.699 21.891 1.00 93.06 104 ASP A O 1
ATOM 777 N N . PRO A 1 105 ? -6.729 -3.655 22.850 1.00 91.25 105 PRO A N 1
ATOM 778 C CA . PRO A 1 105 ? -7.662 -2.593 22.481 1.00 91.25 105 PRO A CA 1
ATOM 779 C C . PRO A 1 105 ? -7.285 -1.188 22.965 1.00 91.25 105 PRO A C 1
ATOM 781 O O . PRO A 1 105 ? -7.804 -0.211 22.429 1.00 91.25 105 PRO A O 1
ATOM 784 N N . ARG A 1 106 ? -6.403 -1.053 23.966 1.00 93.75 106 ARG A N 1
ATOM 785 C CA . ARG A 1 106 ? -5.965 0.258 24.481 1.00 93.75 106 ARG A CA 1
ATOM 786 C C . ARG A 1 106 ? -5.109 1.008 23.463 1.00 93.75 106 ARG A C 1
ATOM 788 O O . ARG A 1 106 ? -5.053 2.232 23.493 1.00 93.75 106 ARG A O 1
ATOM 795 N N . THR A 1 107 ? -4.474 0.278 22.548 1.00 94.81 107 THR A N 1
ATOM 796 C CA . THR A 1 107 ? -3.626 0.844 21.490 1.00 94.81 107 THR A CA 1
ATOM 797 C C . THR A 1 107 ? -4.416 1.307 20.267 1.00 94.81 107 THR A C 1
ATOM 799 O O . THR A 1 107 ? -3.855 1.986 19.408 1.00 94.81 107 THR A O 1
ATOM 802 N N . ALA A 1 108 ? -5.717 0.991 20.195 1.00 95.81 108 ALA A N 1
ATOM 803 C CA . ALA A 1 108 ? -6.539 1.203 19.006 1.00 95.81 108 ALA A CA 1
ATOM 804 C C . ALA A 1 108 ? -6.518 2.653 18.509 1.00 95.81 108 ALA A C 1
ATOM 806 O O . ALA A 1 108 ? -6.434 2.891 17.309 1.00 95.81 108 ALA A O 1
ATOM 807 N N . GLU A 1 109 ? -6.568 3.625 19.420 1.00 96.00 109 GLU A N 1
ATOM 808 C CA . GLU A 1 109 ? -6.579 5.043 19.056 1.00 96.00 109 GLU A CA 1
ATOM 809 C C . GLU A 1 109 ? -5.245 5.489 18.452 1.00 96.00 109 GLU A C 1
ATOM 811 O O . GLU A 1 109 ? -5.229 6.106 17.390 1.00 96.00 109 GLU A O 1
ATOM 816 N N . THR A 1 110 ? -4.125 5.100 19.062 1.00 96.38 110 THR A N 1
ATOM 817 C CA . THR A 1 110 ? -2.782 5.412 18.556 1.00 96.38 110 THR A CA 1
ATOM 818 C C . THR A 1 110 ? -2.519 4.741 17.208 1.00 96.38 110 THR A C 1
ATOM 820 O O . THR A 1 110 ? -2.047 5.397 16.280 1.00 96.38 110 THR A O 1
ATOM 823 N N . VAL A 1 111 ? -2.858 3.453 17.077 1.00 96.31 111 VAL A N 1
ATOM 824 C CA . VAL A 1 111 ? -2.664 2.689 15.834 1.00 96.31 111 VAL A CA 1
ATOM 825 C C . VAL A 1 111 ? -3.537 3.254 14.716 1.00 96.31 111 VAL A C 1
ATOM 827 O O . VAL A 1 111 ? -3.036 3.545 13.633 1.00 96.31 111 VAL A O 1
ATOM 830 N N . LEU A 1 112 ? -4.830 3.484 14.967 1.00 96.81 112 LEU A N 1
ATOM 831 C CA . LEU A 1 112 ? -5.709 4.057 13.949 1.00 96.81 112 LEU A CA 1
ATOM 832 C C . LEU A 1 112 ? -5.311 5.483 13.582 1.00 96.81 112 LEU A C 1
ATOM 834 O O . LEU A 1 112 ? -5.364 5.820 12.406 1.00 96.81 112 LEU A O 1
ATOM 838 N N . ALA A 1 113 ? -4.890 6.320 14.532 1.00 96.44 113 ALA A N 1
ATOM 839 C CA . ALA A 1 113 ? -4.422 7.667 14.215 1.00 96.44 113 ALA A CA 1
ATOM 840 C C . ALA A 1 113 ? -3.218 7.632 13.258 1.00 96.44 113 ALA A C 1
ATOM 842 O O . ALA A 1 113 ? -3.173 8.410 12.303 1.00 96.44 113 ALA A O 1
ATOM 843 N N . HIS A 1 114 ? -2.288 6.698 13.472 1.00 96.25 114 HIS A N 1
ATOM 844 C CA . HIS A 1 114 ? -1.142 6.474 12.593 1.00 96.25 114 HIS A CA 1
ATOM 845 C C . HIS A 1 114 ? -1.569 6.018 11.188 1.00 96.25 114 HIS A C 1
ATOM 847 O O . HIS A 1 114 ? -1.237 6.667 10.195 1.00 96.25 114 HIS A O 1
ATOM 853 N N . GLU A 1 115 ? -2.388 4.968 11.090 1.00 96.19 115 GLU A N 1
ATOM 854 C CA . GLU A 1 115 ? -2.837 4.427 9.799 1.00 96.19 115 GLU A CA 1
ATOM 855 C C . GLU A 1 115 ? -3.737 5.399 9.019 1.00 96.19 115 GLU A C 1
ATOM 857 O O . GLU A 1 115 ? -3.629 5.546 7.801 1.00 96.19 115 GLU A O 1
ATOM 862 N N . LEU A 1 116 ? -4.608 6.134 9.711 1.00 95.69 116 LEU A N 1
ATOM 863 C CA . LEU A 1 116 ? -5.426 7.176 9.093 1.00 95.69 116 LEU A CA 1
ATOM 864 C C . LEU A 1 116 ? -4.574 8.342 8.582 1.00 95.69 116 LEU A C 1
ATOM 866 O O . LEU A 1 116 ? -4.903 8.927 7.547 1.00 95.69 116 LEU A O 1
ATOM 870 N N . ALA A 1 117 ? -3.474 8.676 9.264 1.00 95.06 117 ALA A N 1
ATOM 871 C CA . ALA A 1 117 ? -2.540 9.687 8.785 1.00 95.06 117 ALA A CA 1
ATOM 872 C C . ALA A 1 117 ? -1.854 9.249 7.480 1.00 95.06 117 ALA A C 1
ATOM 874 O O . ALA A 1 117 ? -1.731 10.071 6.569 1.00 95.06 117 ALA A O 1
ATOM 875 N N . HIS A 1 118 ? -1.487 7.970 7.348 1.00 95.38 118 HIS A N 1
ATOM 876 C CA . HIS A 1 118 ? -0.959 7.404 6.101 1.00 95.38 118 HIS A CA 1
ATOM 877 C C . HIS A 1 118 ? -1.969 7.483 4.950 1.00 95.38 118 HIS A C 1
ATOM 879 O O . HIS A 1 118 ? -1.626 7.945 3.857 1.00 95.38 118 HIS A O 1
ATOM 885 N N . LEU A 1 119 ? -3.236 7.126 5.201 1.00 94.75 119 LEU A N 1
ATOM 886 C CA . LEU A 1 119 ? -4.310 7.262 4.208 1.00 94.75 119 LEU A CA 1
ATOM 887 C C . LEU A 1 119 ? -4.528 8.718 3.790 1.00 94.75 119 LEU A C 1
ATOM 889 O O . LEU A 1 119 ? -4.643 9.009 2.600 1.00 94.75 119 LEU A O 1
ATOM 893 N N . LYS A 1 120 ? -4.559 9.644 4.755 1.00 93.25 120 LYS A N 1
ATOM 894 C CA . LYS A 1 120 ? -4.764 11.074 4.491 1.00 93.25 120 LYS A CA 1
ATOM 895 C C . LYS A 1 120 ? -3.598 11.692 3.718 1.00 93.25 120 LYS A C 1
ATOM 897 O O . LYS A 1 120 ? -3.833 12.544 2.866 1.00 93.25 120 LYS A O 1
ATOM 902 N N . ARG A 1 121 ? -2.358 11.278 4.004 1.00 94.00 121 ARG A N 1
ATOM 903 C CA . ARG A 1 121 ? -1.161 11.717 3.267 1.00 94.00 121 ARG A CA 1
ATOM 904 C C . ARG A 1 121 ? -1.031 11.069 1.888 1.00 94.00 121 ARG A C 1
ATOM 906 O O . ARG A 1 121 ? -0.280 11.578 1.063 1.00 94.00 121 ARG A O 1
ATOM 913 N N . GLY A 1 122 ? -1.781 10.000 1.615 1.00 94.62 122 GLY A N 1
ATOM 914 C CA . GLY A 1 122 ? -1.715 9.290 0.341 1.00 94.62 122 GLY A CA 1
ATOM 915 C C . GLY A 1 122 ? -0.421 8.494 0.179 1.00 94.62 122 GLY A C 1
ATOM 916 O O . GLY A 1 122 ? 0.049 8.315 -0.944 1.00 94.62 122 GLY A O 1
ATOM 917 N N . ASP A 1 123 ? 0.154 8.001 1.279 1.00 96.06 123 ASP A N 1
ATOM 918 C CA . ASP A 1 123 ? 1.445 7.301 1.273 1.00 96.06 123 ASP A CA 1
ATOM 919 C C . ASP A 1 123 ? 1.436 6.082 0.346 1.00 96.06 123 ASP A C 1
ATOM 921 O O . ASP A 1 123 ? 2.411 5.821 -0.357 1.00 96.06 123 ASP A O 1
ATOM 925 N N . TRP A 1 124 ? 0.303 5.378 0.268 1.00 95.69 124 TRP A N 1
ATOM 926 C CA . TRP A 1 124 ? 0.135 4.268 -0.665 1.00 95.69 124 TRP A CA 1
ATOM 927 C C . TRP A 1 124 ? 0.237 4.709 -2.131 1.00 95.69 124 TRP A C 1
ATOM 929 O O . TRP A 1 124 ? 0.882 4.031 -2.930 1.00 95.69 124 TRP A O 1
ATOM 939 N N . LEU A 1 125 ? -0.348 5.857 -2.492 1.00 95.62 125 LEU A N 1
ATOM 940 C CA . LEU A 1 125 ? -0.238 6.396 -3.848 1.00 95.62 125 LEU A CA 1
ATOM 941 C C . LEU A 1 125 ? 1.215 6.758 -4.161 1.00 95.62 125 LEU A C 1
ATOM 943 O O . LEU A 1 125 ? 1.709 6.408 -5.230 1.00 95.62 125 LEU A O 1
ATOM 947 N N . PHE A 1 126 ? 1.910 7.404 -3.223 1.00 96.06 126 PHE A N 1
ATOM 948 C CA . PHE A 1 126 ? 3.325 7.719 -3.394 1.00 96.06 126 PHE A CA 1
ATOM 949 C C . PHE A 1 126 ? 4.163 6.449 -3.568 1.00 96.06 126 PHE A C 1
ATOM 951 O O . PHE A 1 126 ? 4.951 6.372 -4.503 1.00 96.06 1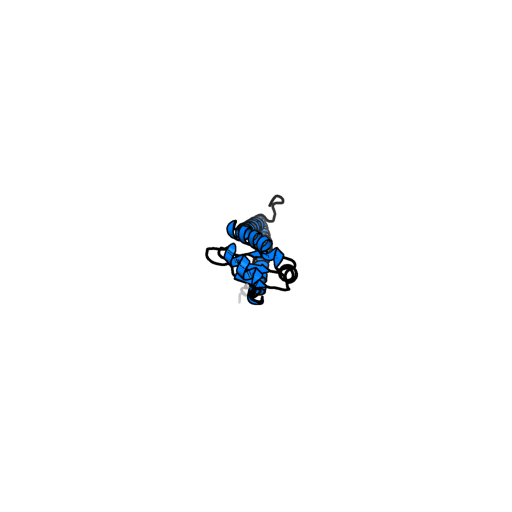26 PHE A O 1
ATOM 958 N N . LEU A 1 127 ? 3.919 5.410 -2.763 1.00 95.50 127 LEU A N 1
ATOM 959 C CA . LEU A 1 127 ? 4.571 4.108 -2.909 1.00 95.50 127 LEU A CA 1
ATOM 960 C C . LEU A 1 127 ? 4.342 3.517 -4.305 1.00 95.50 127 LEU A C 1
ATOM 962 O O . LEU A 1 127 ? 5.299 3.072 -4.940 1.00 95.50 127 LEU A O 1
ATOM 966 N N . VAL A 1 128 ? 3.103 3.522 -4.806 1.00 96.12 128 VAL A N 1
ATOM 967 C CA . VAL A 1 128 ? 2.782 3.038 -6.159 1.00 96.12 128 VAL A CA 1
ATOM 968 C C . VAL A 1 128 ? 3.536 3.847 -7.214 1.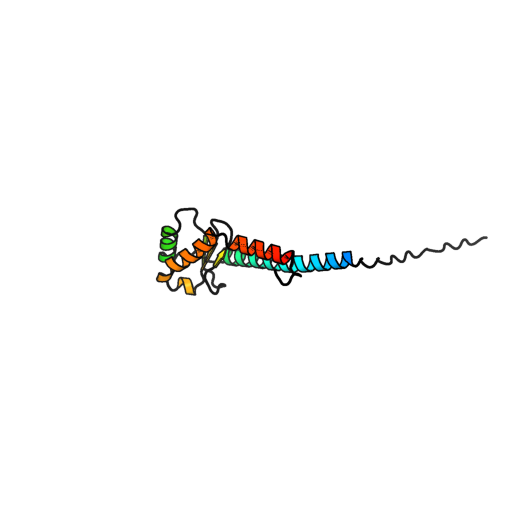00 96.12 128 VAL A C 1
ATOM 970 O O . VAL A 1 128 ? 4.175 3.258 -8.083 1.00 96.12 128 VAL A O 1
ATOM 973 N N . LEU A 1 129 ? 3.533 5.178 -7.117 1.00 96.38 129 LEU A N 1
ATOM 974 C CA . LEU A 1 129 ? 4.253 6.055 -8.044 1.00 96.38 129 LEU A CA 1
ATOM 975 C C . LEU A 1 129 ? 5.767 5.814 -8.010 1.00 96.38 129 LEU A C 1
ATOM 977 O O . LEU A 1 129 ? 6.381 5.696 -9.068 1.00 96.38 129 LEU A O 1
ATOM 981 N N . SER A 1 130 ? 6.366 5.657 -6.828 1.00 95.94 130 SER A N 1
ATOM 982 C CA . SER A 1 130 ? 7.784 5.310 -6.686 1.00 95.94 130 SER A CA 1
ATOM 983 C C . SER A 1 130 ? 8.100 3.959 -7.327 1.00 95.94 130 SER A C 1
ATOM 985 O O . SER A 1 130 ? 9.122 3.813 -7.990 1.00 95.94 130 SER A O 1
ATOM 987 N N . ARG A 1 131 ? 7.209 2.967 -7.199 1.00 95.44 131 ARG A N 1
ATOM 988 C CA . ARG A 1 131 ? 7.381 1.656 -7.845 1.00 95.44 131 ARG A CA 1
ATOM 989 C C . ARG A 1 131 ? 7.244 1.726 -9.363 1.00 95.44 131 ARG A C 1
ATOM 991 O O . ARG A 1 131 ? 7.940 0.989 -10.055 1.00 95.44 131 ARG A O 1
ATOM 998 N N . LEU A 1 132 ? 6.390 2.605 -9.883 1.00 95.38 132 LEU A N 1
ATOM 999 C CA . LEU A 1 132 ? 6.293 2.868 -11.319 1.00 95.38 132 LEU A CA 1
ATOM 1000 C C . LEU A 1 132 ? 7.53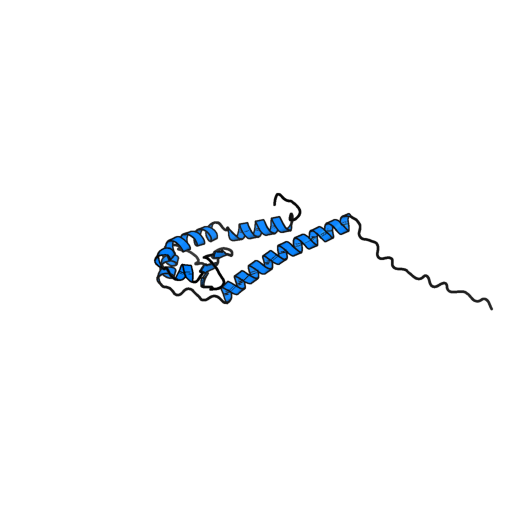8 3.592 -11.842 1.00 95.38 132 LEU A C 1
ATOM 1002 O O . LEU A 1 132 ? 8.063 3.209 -12.883 1.00 95.38 132 LEU A O 1
ATOM 1006 N N . ALA A 1 133 ? 8.057 4.575 -11.103 1.00 96.50 133 ALA A N 1
ATOM 1007 C CA . ALA A 1 133 ? 9.326 5.219 -11.432 1.00 96.50 133 ALA A CA 1
ATOM 1008 C C . ALA A 1 133 ? 10.472 4.195 -11.456 1.00 96.50 133 ALA A C 1
ATOM 1010 O O . ALA A 1 133 ? 11.204 4.125 -12.441 1.00 96.50 133 ALA A O 1
ATOM 1011 N N . LEU A 1 134 ? 10.557 3.322 -10.447 1.00 96.25 134 LEU A N 1
ATOM 1012 C CA . LEU A 1 134 ? 11.513 2.216 -10.432 1.00 96.25 134 LEU A CA 1
ATOM 1013 C C . LEU A 1 134 ? 11.324 1.276 -11.628 1.00 96.25 134 LEU A C 1
ATOM 1015 O O . LEU A 1 134 ? 12.306 0.835 -12.202 1.00 96.25 134 LEU A O 1
ATOM 1019 N N . ALA A 1 135 ? 10.093 0.985 -12.057 1.00 94.69 135 ALA A N 1
ATOM 1020 C CA . ALA A 1 135 ? 9.865 0.150 -13.238 1.00 94.69 135 ALA A CA 1
ATOM 1021 C C . ALA A 1 135 ? 10.386 0.795 -14.534 1.00 94.69 135 ALA A C 1
ATOM 1023 O O . ALA A 1 135 ? 10.869 0.090 -15.416 1.00 94.69 135 ALA A O 1
ATOM 1024 N N . LEU A 1 136 ? 10.322 2.123 -14.651 1.00 95.12 136 LEU A N 1
ATOM 1025 C CA . LEU A 1 136 ? 10.838 2.856 -15.812 1.00 95.12 136 LEU A CA 1
ATOM 1026 C C . LEU A 1 136 ? 12.365 2.999 -15.784 1.00 95.12 136 LEU A C 1
ATOM 1028 O O . LEU A 1 136 ? 13.011 2.953 -16.834 1.00 95.12 136 LEU A O 1
ATOM 1032 N N . PHE A 1 137 ? 12.932 3.152 -14.588 1.00 95.31 137 PHE A N 1
ATOM 1033 C CA . PHE A 1 137 ? 14.341 3.468 -14.361 1.00 95.31 137 PHE A CA 1
ATOM 1034 C C . PHE A 1 137 ? 15.095 2.367 -13.603 1.00 95.31 137 PHE A C 1
ATOM 1036 O O . PHE A 1 137 ? 16.090 2.656 -12.956 1.00 95.31 137 PHE A O 1
ATOM 1043 N N . TRP A 1 138 ? 14.673 1.103 -13.691 1.00 93.62 138 TRP A N 1
ATOM 1044 C CA . TRP A 1 138 ? 15.227 -0.010 -12.895 1.00 93.62 138 TRP A CA 1
ATOM 1045 C C . TRP A 1 138 ? 16.737 -0.237 -13.079 1.00 93.62 138 TRP A C 1
ATOM 1047 O O . TRP A 1 138 ? 17.381 -0.875 -12.252 1.00 93.62 138 TRP A O 1
ATOM 1057 N N . PHE A 1 139 ? 17.298 0.260 -14.181 1.00 90.88 139 PHE A N 1
ATOM 1058 C CA . PHE A 1 139 ? 18.725 0.209 -14.498 1.00 90.88 139 PHE A CA 1
ATOM 1059 C C . PHE A 1 139 ? 19.528 1.359 -13.862 1.00 90.88 139 PHE A C 1
ATOM 1061 O O . PHE A 1 139 ? 20.756 1.347 -13.913 1.00 90.88 139 PHE A O 1
ATOM 1068 N N . ASN A 1 140 ? 18.857 2.374 -13.310 1.00 90.75 140 ASN A N 1
ATOM 1069 C CA . ASN A 1 140 ? 19.475 3.519 -12.658 1.00 90.75 140 ASN A CA 1
ATOM 1070 C C . ASN A 1 140 ? 19.668 3.218 -11.160 1.00 90.75 140 ASN A C 1
ATOM 1072 O O . ASN A 1 140 ? 18.676 3.050 -10.458 1.00 90.75 140 ASN A O 1
ATOM 1076 N N . PRO A 1 141 ? 20.908 3.203 -10.641 1.00 85.31 141 PRO A N 1
ATOM 1077 C CA . PRO A 1 141 ? 21.173 2.882 -9.236 1.00 85.31 141 PRO A CA 1
ATOM 1078 C C . PRO A 1 141 ? 20.682 3.943 -8.234 1.00 85.31 141 PRO A C 1
ATOM 1080 O O . PRO A 1 141 ? 20.737 3.701 -7.033 1.00 85.31 141 PRO A O 1
ATOM 1083 N N . LEU A 1 142 ? 20.263 5.126 -8.700 1.00 86.94 142 LEU A N 1
ATOM 1084 C CA . LEU A 1 142 ? 19.782 6.229 -7.857 1.00 86.94 142 LEU A CA 1
ATOM 1085 C C . LEU A 1 142 ? 18.257 6.241 -7.664 1.00 86.94 142 LEU A C 1
ATOM 1087 O O . LEU A 1 142 ? 17.743 7.145 -7.003 1.00 86.94 142 LEU A O 1
ATOM 1091 N N . VAL A 1 143 ? 17.547 5.290 -8.275 1.00 81.50 143 VAL A N 1
ATOM 1092 C CA . VAL A 1 143 ? 16.088 5.122 -8.181 1.00 81.50 143 VAL A CA 1
ATOM 1093 C C . VAL A 1 143 ? 15.772 3.902 -7.329 1.00 81.50 143 VAL A C 1
ATOM 1095 O O . VAL A 1 143 ? 14.856 4.013 -6.485 1.00 81.50 143 VAL A O 1
#

Sequence (143 aa):
MKSRSTRRKAVSAAMPWPSPLGLAVLVWLVGGLVVSGRLVLGIMTLDRWTSEGQAVTCPAWRAALDRLCTGRRPRMVASARLTGPLSWGVLPGTVLLDPASLSDPRTAETVLAHELAHLKRGDWLFLVLSRLALALFWFNPLV

Radius of gyration: 26.95 Å; chains: 1; bounding box: 38×44×100 Å